Protein AF-A0A9N9JJE7-F1 (afdb_monomer)

Mean predicted aligned error: 5.69 Å

Radius of gyration: 12.42 Å; Cα contacts (8 Å, |Δi|>4): 103; chains: 1; bounding box: 26×23×36 Å

Foldseek 3Di:
DVVVQADPQAGPDPVVVLVVLVVVVVPDLVSLQVNLVCLCVVGRVRHHDNPSSLVSLLVSVVVVNVSSVVVCVVVVHDSPD

InterPro domains:
  IPR011990 Tetratricopeptide-like helic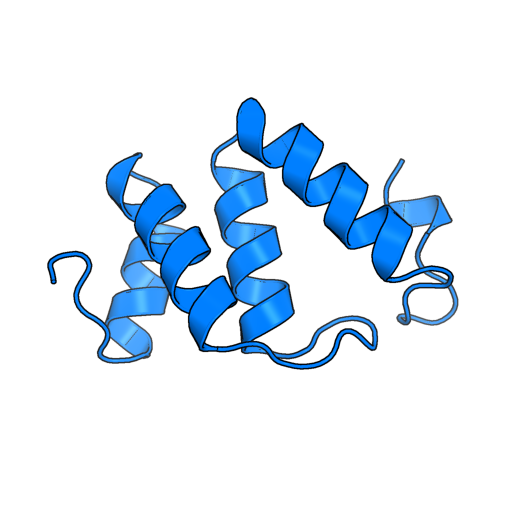al domain superfamily [G3DSA:1.25.40.10] (2-78)

Organism: NCBI:txid60492

Sequence (81 aa):
LCESLIENGALKNTDDYLHYLTLAANHNFDAFYALGETLWYGKYGINKDKKKAQRYLRLAAMEKCPNAFDLLNKLGITIYE

Secondary structure (DSSP, 8-state):
--GGGEETTEES-HHHHHHHHHHHHTT-HHHHHHHHHHHHHTGGGPPP-HHHHHHHHHHHHHTT-HHHHHHHHHTT--S--

Solvent-accessible surface area (backbone atoms only — not comparable to full-atom values): 4353 Å² total; per-residue (Å²): 123,70,70,86,40,50,54,96,75,28,41,77,47,56,66,61,51,55,51,52,34,52,60,45,30,79,79,32,54,68,33,21,28,54,48,11,50,33,22,53,72,28,48,44,81,36,73,64,36,59,71,61,11,50,54,28,21,34,56,11,28,74,72,67,34,61,70,25,41,53,49,31,54,76,68,74,46,72,80,69,133

Structure (mmCIF, N/CA/C/O backbone):
data_AF-A0A9N9JJE7-F1
#
_entry.id   AF-A0A9N9JJE7-F1
#
loop_
_atom_site.group_PDB
_atom_site.id
_atom_site.type_symbol
_atom_site.label_atom_id
_atom_site.label_alt_id
_atom_site.label_comp_id
_atom_site.label_asym_id
_atom_site.label_entity_id
_atom_site.label_seq_id
_atom_site.pdbx_PDB_ins_code
_atom_site.Cartn_x
_atom_site.Cartn_y
_atom_site.Cartn_z
_atom_site.occupancy
_atom_site.B_iso_or_equiv
_atom_site.auth_seq_id
_atom_site.auth_comp_id
_atom_site.auth_asym_id
_atom_site.auth_atom_id
_atom_site.pdbx_PDB_model_num
ATOM 1 N N . LEU A 1 1 ? 4.016 8.468 -16.592 1.00 48.88 1 LEU A N 1
ATOM 2 C CA . LEU A 1 1 ? 5.303 8.426 -15.854 1.00 48.88 1 LEU A CA 1
ATOM 3 C C . LEU A 1 1 ? 5.582 7.069 -15.200 1.00 48.88 1 LEU A C 1
ATOM 5 O O . LEU A 1 1 ? 6.722 6.645 -15.254 1.00 48.88 1 LEU A O 1
ATOM 9 N N . CYS A 1 2 ? 4.601 6.360 -14.623 1.00 52.56 2 CYS A N 1
ATOM 10 C CA . CYS A 1 2 ? 4.874 5.039 -14.026 1.00 52.56 2 CYS A CA 1
ATOM 11 C C . CYS A 1 2 ? 5.056 3.903 -15.051 1.00 52.56 2 CYS A C 1
ATOM 13 O O . CYS A 1 2 ? 5.803 2.971 -14.786 1.00 52.56 2 CYS A O 1
ATOM 15 N N . GLU A 1 3 ? 4.430 3.983 -16.229 1.00 53.25 3 GLU A N 1
ATOM 16 C CA . GLU A 1 3 ? 4.522 2.923 -17.251 1.00 53.25 3 GLU A CA 1
ATOM 17 C C . GLU A 1 3 ? 5.941 2.738 -17.810 1.00 53.25 3 GLU A C 1
ATOM 19 O O . GLU A 1 3 ? 6.324 1.621 -18.129 1.00 53.25 3 GLU A O 1
ATOM 24 N N . SER A 1 4 ? 6.765 3.792 -17.845 1.00 63.81 4 SER A N 1
ATOM 25 C CA . SER A 1 4 ? 8.167 3.699 -18.283 1.00 63.81 4 SER A CA 1
ATOM 26 C C . SER A 1 4 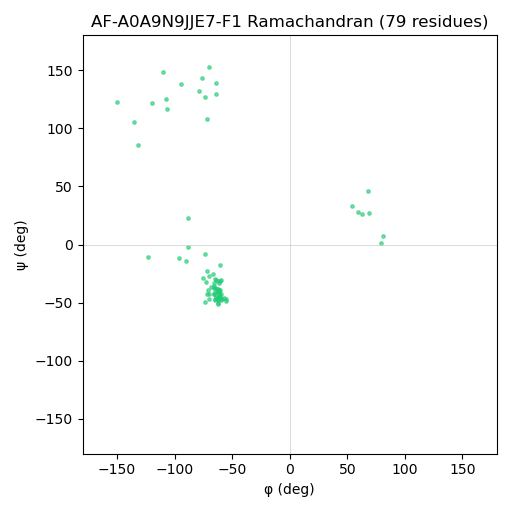? 9.094 3.024 -17.265 1.00 63.81 4 SER A C 1
ATOM 28 O O . SER A 1 4 ? 10.258 2.784 -17.575 1.00 63.81 4 SER A O 1
ATOM 30 N N . LEU A 1 5 ? 8.611 2.749 -16.046 1.00 65.50 5 LEU A N 1
ATOM 31 C CA . LEU A 1 5 ? 9.376 2.078 -14.990 1.00 65.50 5 LEU A CA 1
ATOM 32 C C . LEU A 1 5 ? 9.102 0.569 -14.935 1.00 65.50 5 LEU A C 1
ATOM 34 O O . LEU A 1 5 ? 9.826 -0.140 -14.240 1.00 65.50 5 LEU A O 1
ATOM 38 N N . ILE A 1 6 ? 8.079 0.079 -15.644 1.00 64.44 6 ILE A N 1
ATOM 39 C CA . ILE A 1 6 ? 7.638 -1.319 -15.609 1.00 64.44 6 ILE A CA 1
ATOM 40 C C . ILE A 1 6 ? 8.050 -2.002 -16.916 1.00 64.44 6 ILE A C 1
ATOM 42 O O . ILE A 1 6 ? 7.563 -1.658 -17.988 1.00 64.44 6 ILE A O 1
ATOM 46 N N . GLU A 1 7 ? 8.922 -3.002 -16.824 1.00 67.62 7 GLU A N 1
ATOM 47 C CA . GLU A 1 7 ? 9.371 -3.827 -17.944 1.00 67.62 7 GLU A CA 1
ATOM 48 C C . GLU A 1 7 ? 8.983 -5.286 -17.661 1.00 67.62 7 GLU A C 1
ATOM 50 O O . GLU A 1 7 ? 9.339 -5.848 -16.627 1.00 67.62 7 GLU A O 1
ATOM 55 N N . ASN A 1 8 ? 8.192 -5.901 -18.547 1.00 66.50 8 ASN A N 1
ATOM 56 C CA . ASN A 1 8 ? 7.681 -7.274 -18.379 1.00 66.50 8 ASN A CA 1
ATOM 57 C C . ASN A 1 8 ? 6.937 -7.530 -17.046 1.00 66.50 8 ASN A C 1
ATOM 59 O O . ASN A 1 8 ? 6.992 -8.626 -16.492 1.00 66.50 8 ASN A O 1
ATOM 63 N N . GLY A 1 9 ? 6.241 -6.521 -16.507 1.00 67.94 9 GLY A N 1
ATOM 64 C CA . GLY A 1 9 ? 5.488 -6.633 -15.248 1.00 67.94 9 GLY A CA 1
ATOM 65 C C . GLY A 1 9 ? 6.339 -6.545 -13.973 1.00 67.94 9 GLY A C 1
ATOM 66 O O . GLY A 1 9 ? 5.792 -6.613 -12.871 1.00 67.94 9 GLY A O 1
ATOM 67 N N . ALA A 1 10 ? 7.652 -6.346 -14.106 1.00 68.44 10 ALA A N 1
ATOM 68 C CA . ALA A 1 10 ? 8.566 -6.047 -13.010 1.00 68.44 10 ALA A CA 1
ATOM 69 C C . ALA A 1 10 ? 9.057 -4.598 -13.111 1.00 68.44 10 ALA A C 1
ATOM 71 O O . ALA A 1 10 ? 9.172 -4.042 -14.203 1.00 68.44 10 ALA A O 1
ATOM 72 N N . LEU A 1 11 ? 9.339 -3.962 -11.975 1.00 77.62 11 LEU A N 1
ATOM 73 C CA . LEU A 1 11 ? 9.947 -2.637 -11.991 1.00 77.62 1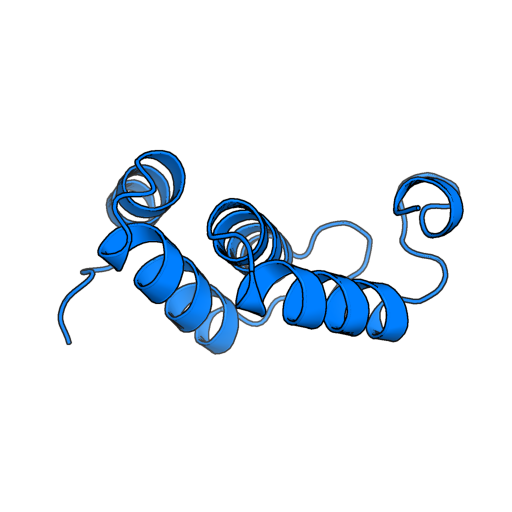1 LEU A CA 1
ATOM 74 C C . LEU A 1 11 ? 11.415 -2.749 -12.380 1.00 77.62 11 LEU A C 1
ATOM 76 O O . LEU A 1 11 ? 12.180 -3.467 -11.742 1.00 77.62 11 LEU A O 1
ATOM 80 N N . LYS A 1 12 ? 11.807 -1.981 -13.395 1.00 77.94 12 LYS A N 1
ATOM 81 C CA . LYS A 1 12 ? 13.201 -1.849 -13.819 1.00 77.94 12 LYS A CA 1
ATOM 82 C C . LYS A 1 12 ? 14.067 -1.237 -12.717 1.00 77.94 12 LYS A C 1
ATOM 84 O O . LYS A 1 12 ? 15.206 -1.651 -12.535 1.00 77.94 12 LYS A O 1
ATOM 89 N N . ASN A 1 13 ? 13.518 -0.265 -11.985 1.00 78.25 13 ASN A N 1
ATOM 90 C CA . ASN A 1 13 ? 14.140 0.300 -10.795 1.00 78.25 13 ASN A CA 1
ATOM 91 C C . ASN A 1 13 ? 13.102 0.450 -9.675 1.00 78.25 13 ASN A C 1
ATOM 93 O O . ASN A 1 13 ? 12.231 1.323 -9.711 1.00 78.25 13 ASN A O 1
ATOM 97 N N . THR A 1 14 ? 13.182 -0.439 -8.688 1.00 76.81 14 THR A N 1
ATOM 98 C CA . THR A 1 14 ? 12.284 -0.456 -7.530 1.00 76.81 14 THR A CA 1
ATOM 99 C C . THR A 1 14 ? 12.458 0.770 -6.640 1.00 76.81 14 THR A C 1
ATOM 101 O O . THR A 1 14 ? 11.475 1.243 -6.070 1.00 76.81 14 THR A O 1
ATOM 104 N N . ASP A 1 15 ? 13.677 1.306 -6.542 1.00 79.56 15 ASP A N 1
ATOM 105 C CA . ASP A 1 15 ? 13.975 2.455 -5.686 1.0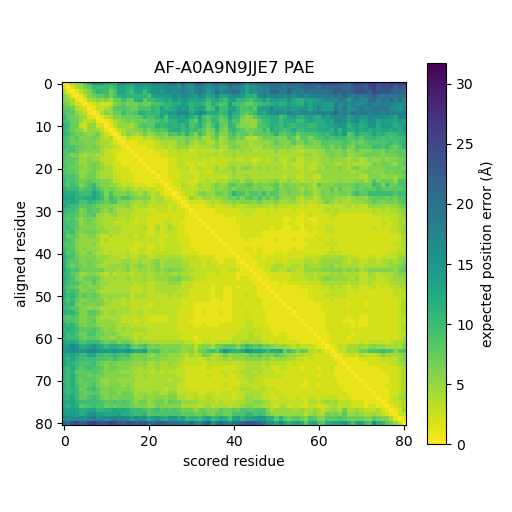0 79.56 15 ASP A CA 1
ATOM 106 C C . ASP A 1 15 ? 13.377 3.736 -6.263 1.00 79.56 15 ASP A C 1
ATOM 108 O O . ASP A 1 15 ? 12.724 4.488 -5.537 1.00 79.56 15 ASP A O 1
ATOM 112 N N . ASP A 1 16 ? 13.488 3.932 -7.580 1.00 79.56 16 ASP A N 1
ATOM 113 C CA . ASP A 1 16 ? 12.859 5.065 -8.264 1.00 79.56 16 ASP A CA 1
ATOM 114 C C . ASP A 1 16 ? 11.338 5.014 -8.104 1.00 79.56 16 ASP A C 1
ATOM 116 O O . ASP A 1 16 ? 10.707 6.019 -7.787 1.00 79.56 16 ASP A O 1
ATOM 120 N N . TYR A 1 17 ? 10.729 3.837 -8.255 1.00 80.50 17 TYR A N 1
ATOM 121 C CA . TYR A 1 17 ? 9.286 3.680 -8.085 1.00 80.50 17 TYR A CA 1
ATOM 122 C C . TYR A 1 17 ? 8.815 4.017 -6.671 1.00 80.50 17 TYR A C 1
ATOM 124 O O . TYR A 1 17 ? 7.846 4.758 -6.510 1.00 80.50 17 TYR A O 1
ATOM 132 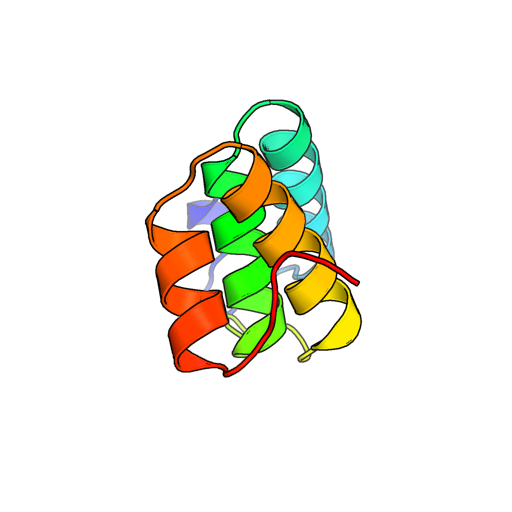N N . LEU A 1 18 ? 9.499 3.507 -5.642 1.00 81.62 18 LEU A N 1
ATOM 133 C CA . LEU A 1 18 ? 9.178 3.828 -4.251 1.00 81.62 18 LEU A CA 1
ATOM 134 C C . LEU A 1 18 ? 9.419 5.312 -3.952 1.00 81.62 18 LEU A C 1
ATOM 136 O O . LEU A 1 18 ? 8.621 5.922 -3.240 1.00 81.62 18 LEU A O 1
ATOM 140 N N . HIS A 1 19 ? 10.469 5.910 -4.518 1.00 83.81 19 HIS A N 1
ATOM 141 C CA . HIS A 1 19 ? 10.754 7.337 -4.400 1.00 83.81 19 HIS A CA 1
ATOM 142 C C . HIS A 1 19 ? 9.639 8.188 -5.024 1.00 83.81 19 HIS A C 1
ATOM 144 O O . HIS A 1 19 ? 9.076 9.049 -4.348 1.00 83.81 19 HIS A O 1
ATOM 150 N N . TYR A 1 20 ? 9.242 7.899 -6.265 1.00 79.50 20 TYR A N 1
ATOM 151 C CA . TYR A 1 20 ? 8.154 8.601 -6.946 1.00 79.50 20 TYR A CA 1
ATOM 152 C C . TYR A 1 20 ? 6.801 8.383 -6.271 1.00 79.50 20 TYR A C 1
ATOM 154 O O . TYR A 1 20 ? 6.046 9.342 -6.122 1.00 79.50 20 TYR A O 1
ATOM 162 N N . LEU A 1 21 ? 6.495 7.164 -5.815 1.00 80.00 21 LEU A N 1
ATOM 163 C CA . LEU A 1 21 ? 5.288 6.909 -5.030 1.00 80.00 21 LEU A CA 1
ATOM 164 C C . LEU A 1 21 ? 5.290 7.685 -3.716 1.00 80.00 21 LEU A C 1
ATOM 166 O O . LEU A 1 21 ? 4.252 8.207 -3.333 1.00 80.00 21 LEU A O 1
ATOM 170 N N . THR A 1 22 ? 6.433 7.792 -3.039 1.00 82.19 22 THR A N 1
ATOM 171 C CA . THR A 1 22 ? 6.554 8.573 -1.799 1.00 82.19 22 THR A CA 1
ATOM 172 C C . THR A 1 22 ? 6.356 10.065 -2.067 1.00 82.19 22 THR A C 1
ATOM 174 O O . THR A 1 22 ? 5.636 10.733 -1.328 1.00 82.19 22 THR A O 1
ATOM 177 N N . LEU A 1 23 ? 6.939 10.591 -3.149 1.00 84.81 23 LEU A N 1
ATOM 178 C CA . LEU A 1 23 ? 6.710 11.969 -3.585 1.00 84.81 23 LEU A CA 1
ATOM 179 C C . LEU A 1 23 ? 5.235 12.219 -3.921 1.00 84.81 23 LEU A C 1
ATOM 181 O O . LEU A 1 23 ? 4.672 13.221 -3.494 1.00 84.81 23 LEU A O 1
ATOM 185 N N . ALA A 1 24 ? 4.596 11.298 -4.644 1.00 80.81 24 ALA A N 1
ATOM 186 C CA . ALA A 1 24 ? 3.178 11.386 -4.973 1.00 80.81 24 ALA A CA 1
ATOM 187 C C . ALA A 1 24 ? 2.294 11.282 -3.723 1.00 80.81 24 ALA A C 1
ATOM 189 O O . ALA A 1 24 ? 1.307 12.004 -3.610 1.00 80.81 24 ALA A O 1
ATOM 190 N N . ALA A 1 25 ? 2.672 10.435 -2.763 1.00 78.75 25 ALA A N 1
ATOM 191 C CA . ALA A 1 25 ? 1.961 10.252 -1.506 1.00 78.75 25 ALA A CA 1
ATOM 192 C C . ALA A 1 25 ? 1.907 11.536 -0.670 1.00 78.75 25 ALA A C 1
ATOM 194 O O . ALA A 1 25 ? 0.881 11.811 -0.057 1.00 78.75 25 ALA A O 1
ATOM 195 N N . ASN A 1 26 ? 2.934 12.389 -0.735 1.00 74.50 26 ASN A N 1
ATOM 196 C CA . ASN A 1 26 ? 2.903 13.704 -0.083 1.00 74.50 26 ASN A CA 1
ATOM 197 C C . ASN A 1 26 ? 1.776 14.624 -0.594 1.00 74.50 26 ASN A C 1
ATOM 199 O O . ASN A 1 26 ? 1.444 15.598 0.078 1.00 74.50 26 ASN A O 1
ATOM 203 N N . HIS A 1 27 ? 1.191 14.334 -1.760 1.00 77.25 27 HIS A N 1
ATOM 204 C CA . HIS A 1 27 ? 0.139 15.144 -2.380 1.00 77.25 27 HIS A CA 1
ATOM 205 C C . HIS A 1 27 ? -1.156 14.368 -2.675 1.00 77.25 27 HIS A C 1
ATOM 207 O O . HIS A 1 27 ? -2.154 14.988 -3.037 1.00 77.25 27 HIS A O 1
ATOM 213 N N . ASN A 1 28 ? -1.159 13.034 -2.555 1.00 80.81 28 ASN A N 1
ATOM 214 C CA . ASN A 1 28 ? -2.304 12.191 -2.892 1.00 80.81 28 ASN A CA 1
ATOM 215 C C . ASN A 1 28 ? -2.363 10.912 -2.034 1.00 80.81 28 ASN A C 1
ATOM 217 O O . ASN A 1 28 ? -1.467 10.068 -2.073 1.00 80.81 28 ASN A O 1
ATOM 221 N N . PHE A 1 29 ? -3.473 10.718 -1.323 1.00 80.25 29 PHE A N 1
ATOM 222 C CA . PHE A 1 29 ? -3.708 9.555 -0.464 1.00 80.25 29 PHE A CA 1
ATOM 223 C C . PHE A 1 29 ? -3.832 8.229 -1.222 1.00 80.25 29 PHE A C 1
ATOM 225 O O . PHE A 1 29 ? -3.467 7.181 -0.685 1.00 80.25 29 PHE A O 1
ATOM 232 N N . ASP A 1 30 ? -4.239 8.259 -2.491 1.00 83.12 30 ASP A N 1
ATOM 233 C CA . ASP A 1 30 ? -4.258 7.065 -3.341 1.00 83.12 30 ASP A CA 1
ATOM 234 C C . ASP A 1 30 ? -2.844 6.513 -3.562 1.00 83.12 30 ASP A C 1
ATOM 236 O O . ASP A 1 30 ? -2.648 5.299 -3.659 1.00 83.12 30 ASP A O 1
ATOM 240 N N . ALA A 1 31 ? -1.826 7.382 -3.565 1.00 86.19 31 ALA A N 1
ATOM 241 C CA . ALA A 1 31 ? -0.436 6.951 -3.645 1.00 86.19 31 ALA A CA 1
ATOM 242 C C . ALA A 1 31 ? 0.050 6.318 -2.329 1.00 86.19 31 ALA A C 1
ATOM 244 O O . ALA A 1 31 ? 0.813 5.353 -2.382 1.00 86.19 31 ALA A O 1
ATOM 245 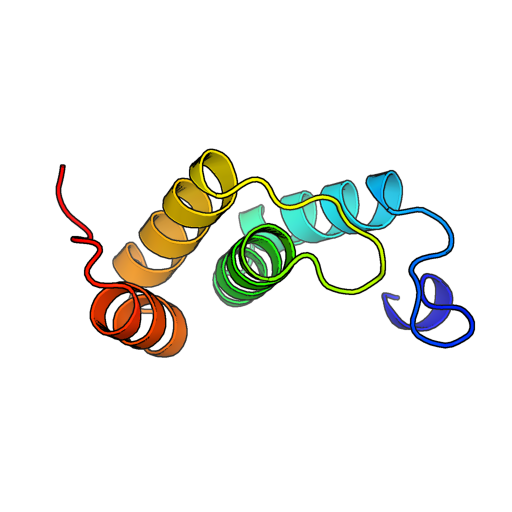N N . PHE A 1 32 ? -0.440 6.760 -1.160 1.00 88.94 32 PHE A N 1
ATOM 246 C CA . PHE A 1 32 ? -0.199 6.049 0.105 1.00 88.94 32 PHE A CA 1
ATOM 247 C C . PHE A 1 32 ? -0.809 4.644 0.090 1.00 88.94 32 PHE A C 1
ATOM 249 O O . PHE A 1 32 ? -0.158 3.693 0.530 1.00 88.94 32 PHE A O 1
ATOM 256 N N . TYR A 1 33 ? -2.020 4.493 -0.456 1.00 91.94 33 TYR A N 1
ATOM 257 C CA . TYR A 1 33 ? -2.639 3.181 -0.632 1.00 91.94 33 TYR A CA 1
ATOM 258 C C . TYR A 1 33 ? -1.820 2.294 -1.577 1.00 91.94 33 TYR A C 1
ATOM 260 O O . TYR A 1 33 ? -1.456 1.183 -1.197 1.00 91.94 33 TYR A O 1
ATOM 268 N N . ALA A 1 34 ? -1.463 2.789 -2.766 1.00 89.69 34 ALA A N 1
ATOM 269 C CA . ALA A 1 34 ? -0.690 2.031 -3.751 1.00 89.69 34 ALA A CA 1
ATOM 270 C C . ALA A 1 34 ? 0.695 1.618 -3.221 1.00 89.69 34 ALA A C 1
ATOM 272 O O . ALA A 1 34 ? 1.142 0.490 -3.447 1.00 89.69 34 ALA A O 1
ATOM 273 N N . LEU A 1 35 ? 1.360 2.501 -2.468 1.00 89.50 35 LEU A N 1
ATOM 274 C CA . LEU A 1 35 ? 2.631 2.218 -1.803 1.00 89.50 35 LEU A CA 1
ATOM 275 C C . LEU A 1 35 ? 2.471 1.145 -0.722 1.00 89.50 35 LEU A C 1
ATOM 277 O O . LEU A 1 35 ? 3.231 0.175 -0.687 1.00 89.50 35 LEU A O 1
ATOM 281 N N . GLY A 1 36 ? 1.456 1.293 0.131 1.00 92.25 36 GLY A N 1
ATOM 282 C CA . GLY A 1 36 ? 1.136 0.326 1.173 1.00 92.25 36 GLY A CA 1
ATOM 283 C C . GLY A 1 36 ? 0.803 -1.053 0.604 1.00 92.25 36 GLY A C 1
ATOM 284 O O . GLY A 1 36 ? 1.346 -2.059 1.052 1.00 92.25 36 GLY A O 1
ATOM 285 N N . GLU A 1 37 ? -0.025 -1.103 -0.436 1.00 92.69 37 GLU A N 1
ATOM 286 C CA . GLU A 1 37 ? -0.415 -2.328 -1.127 1.00 92.69 37 GLU A CA 1
ATOM 287 C C . GLU A 1 37 ? 0.788 -3.008 -1.804 1.00 92.69 37 GLU A C 1
ATOM 289 O O . GLU A 1 37 ? 0.990 -4.218 -1.663 1.00 92.69 37 GLU A O 1
ATOM 294 N N . THR A 1 38 ? 1.625 -2.231 -2.495 1.00 91.44 38 THR A N 1
ATOM 295 C CA . THR A 1 38 ? 2.832 -2.737 -3.160 1.00 91.44 38 THR A CA 1
ATOM 296 C C . THR A 1 38 ? 3.785 -3.382 -2.160 1.00 91.44 38 THR A C 1
ATOM 298 O O . THR A 1 38 ? 4.229 -4.508 -2.383 1.00 91.44 38 THR A O 1
ATOM 301 N N . LEU A 1 39 ? 4.052 -2.713 -1.034 1.00 92.75 39 LEU A N 1
ATOM 302 C CA . LEU A 1 39 ? 4.919 -3.224 0.030 1.00 92.75 39 LEU A CA 1
ATOM 303 C C . LEU A 1 39 ? 4.291 -4.401 0.789 1.00 92.75 39 LEU A C 1
ATOM 305 O O . LEU A 1 39 ? 5.013 -5.243 1.321 1.00 92.75 39 LEU A O 1
ATOM 309 N N . TRP A 1 40 ? 2.959 -4.491 0.848 1.00 94.62 40 TRP A N 1
ATOM 310 C CA . TRP A 1 40 ? 2.264 -5.597 1.508 1.00 94.62 40 TRP A CA 1
ATOM 311 C C . TRP A 1 40 ? 2.338 -6.891 0.693 1.00 94.62 40 TRP A C 1
ATOM 313 O O . TRP A 1 40 ? 2.697 -7.955 1.210 1.00 94.62 40 TRP A O 1
ATOM 323 N N . TYR A 1 41 ? 2.008 -6.802 -0.597 1.00 92.69 41 TYR A N 1
ATOM 324 C CA . TYR A 1 41 ? 1.951 -7.958 -1.491 1.00 92.69 41 TYR A CA 1
ATOM 325 C C . TYR A 1 41 ? 3.278 -8.253 -2.192 1.00 92.69 41 TYR A C 1
ATOM 327 O O . TYR A 1 41 ? 3.448 -9.362 -2.697 1.00 92.69 41 TYR A O 1
ATOM 335 N N . GLY A 1 42 ? 4.233 -7.323 -2.162 1.00 90.00 42 GLY A N 1
ATOM 336 C CA . GLY A 1 42 ? 5.506 -7.439 -2.868 1.00 90.00 42 GLY A CA 1
ATOM 337 C C . GLY A 1 42 ? 5.319 -7.372 -4.381 1.00 90.00 42 GLY A C 1
ATOM 338 O O . GLY A 1 42 ? 5.810 -8.231 -5.113 1.00 90.00 42 GLY A O 1
ATOM 339 N N . LYS A 1 43 ? 4.514 -6.408 -4.850 1.00 86.56 43 LYS A N 1
ATOM 340 C CA . LYS A 1 43 ? 4.209 -6.259 -6.280 1.00 86.56 43 LYS A CA 1
ATOM 341 C C . LYS A 1 43 ? 5.444 -5.766 -7.040 1.00 86.56 43 LYS A C 1
ATOM 343 O O . LYS A 1 43 ? 6.296 -5.075 -6.489 1.00 86.56 43 LYS A O 1
ATOM 348 N N . TYR A 1 44 ? 5.515 -6.112 -8.323 1.00 84.12 44 TYR A N 1
ATOM 349 C CA . TYR A 1 44 ? 6.518 -5.603 -9.263 1.00 84.12 44 TYR A CA 1
ATOM 350 C C . TYR A 1 44 ? 7.988 -5.874 -8.890 1.00 84.12 44 TYR A C 1
ATOM 352 O O . TYR A 1 44 ? 8.872 -5.106 -9.261 1.00 84.12 44 TYR A O 1
ATOM 360 N N . GLY A 1 45 ? 8.261 -6.956 -8.154 1.00 84.06 45 GLY A N 1
ATOM 361 C CA . GLY A 1 45 ? 9.617 -7.298 -7.709 1.00 84.06 45 GLY A CA 1
ATOM 362 C C . GLY A 1 45 ? 10.086 -6.531 -6.468 1.00 84.06 45 GLY A C 1
ATOM 363 O O . GLY A 1 45 ? 11.243 -6.655 -6.079 1.00 84.06 45 GLY A O 1
ATOM 364 N N . ILE A 1 46 ? 9.204 -5.763 -5.819 1.00 85.69 46 ILE A N 1
ATOM 365 C CA . ILE A 1 46 ? 9.508 -5.082 -4.558 1.00 85.69 46 ILE A CA 1
ATOM 366 C C . ILE A 1 46 ? 9.421 -6.075 -3.400 1.00 85.69 46 ILE A C 1
ATOM 368 O O . ILE A 1 46 ? 8.439 -6.804 -3.250 1.00 85.69 46 ILE A O 1
ATOM 372 N N . ASN A 1 47 ? 10.441 -6.077 -2.542 1.00 88.19 47 ASN A N 1
ATOM 373 C CA . ASN A 1 47 ? 10.433 -6.894 -1.336 1.00 88.19 47 ASN A CA 1
ATOM 374 C C . ASN A 1 47 ? 9.325 -6.453 -0.378 1.00 88.19 47 ASN A C 1
ATOM 376 O O . ASN A 1 47 ? 9.101 -5.264 -0.147 1.00 88.19 47 ASN A O 1
ATOM 380 N N . LYS A 1 48 ? 8.653 -7.439 0.220 1.00 92.19 48 LYS A N 1
ATOM 381 C CA . LYS A 1 48 ? 7.601 -7.178 1.200 1.00 92.19 48 LYS A CA 1
ATOM 382 C C . LYS A 1 48 ? 8.182 -6.494 2.432 1.00 92.19 48 LYS A C 1
ATOM 384 O O . LYS A 1 48 ? 9.098 -7.018 3.058 1.00 92.19 48 LYS A O 1
ATOM 389 N N . ASP A 1 49 ? 7.563 -5.396 2.841 1.00 93.81 49 ASP A N 1
ATOM 390 C CA . ASP A 1 49 ? 7.830 -4.733 4.116 1.00 93.81 49 ASP A CA 1
ATOM 391 C C . ASP A 1 49 ? 6.491 -4.452 4.791 1.00 93.81 49 ASP A C 1
ATOM 393 O O . ASP A 1 49 ? 5.890 -3.389 4.640 1.00 93.81 49 ASP A O 1
ATOM 397 N N . LYS A 1 50 ? 5.990 -5.452 5.525 1.00 92.44 50 LYS A N 1
ATOM 398 C CA . LYS A 1 50 ? 4.669 -5.386 6.165 1.00 92.44 50 LYS A CA 1
ATOM 399 C C . LYS A 1 50 ? 4.562 -4.247 7.177 1.00 92.44 50 LYS A C 1
ATOM 401 O O . LYS A 1 50 ? 3.483 -3.682 7.325 1.00 92.44 50 LYS A O 1
ATOM 406 N N . LYS A 1 51 ? 5.666 -3.896 7.846 1.00 92.25 51 LYS A N 1
ATOM 407 C CA . LYS A 1 51 ? 5.697 -2.822 8.845 1.00 92.25 51 LYS A CA 1
ATOM 408 C C . LYS A 1 51 ? 5.544 -1.459 8.172 1.00 92.25 51 LYS A C 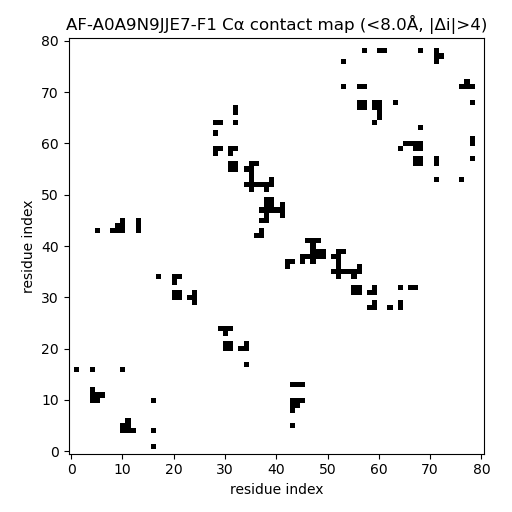1
ATOM 410 O O . LYS A 1 51 ? 4.718 -0.655 8.601 1.00 92.25 51 LYS A O 1
ATOM 415 N N . LYS A 1 52 ? 6.287 -1.201 7.088 1.00 90.62 52 LYS A N 1
ATOM 416 C CA . LYS A 1 52 ? 6.094 0.021 6.287 1.00 90.62 52 LYS A CA 1
ATOM 417 C C . LYS A 1 52 ? 4.735 0.038 5.598 1.00 90.62 52 LYS A C 1
ATOM 419 O O . LYS A 1 52 ? 4.062 1.062 5.634 1.00 90.62 52 LYS A O 1
ATOM 424 N N . ALA A 1 53 ? 4.309 -1.089 5.032 1.00 93.50 53 ALA A N 1
ATOM 425 C CA . ALA A 1 53 ? 3.009 -1.221 4.389 1.00 93.50 53 ALA A CA 1
ATOM 426 C C . ALA A 1 53 ? 1.864 -0.842 5.336 1.00 93.50 53 ALA A C 1
ATOM 428 O O . ALA A 1 53 ? 1.042 -0.004 4.989 1.00 93.50 53 ALA A O 1
ATOM 429 N N . GLN A 1 54 ? 1.859 -1.381 6.559 1.00 93.75 54 GLN A N 1
ATOM 430 C CA . GLN A 1 54 ? 0.894 -1.023 7.602 1.00 93.75 54 GLN A CA 1
ATOM 431 C C . GLN A 1 54 ? 0.867 0.473 7.887 1.00 93.75 54 GLN A C 1
ATOM 433 O O . GLN A 1 54 ? -0.206 1.067 7.928 1.00 93.75 54 GLN A O 1
ATOM 438 N N . ARG A 1 55 ? 2.040 1.092 8.049 1.00 91.38 55 ARG A N 1
ATOM 439 C CA . 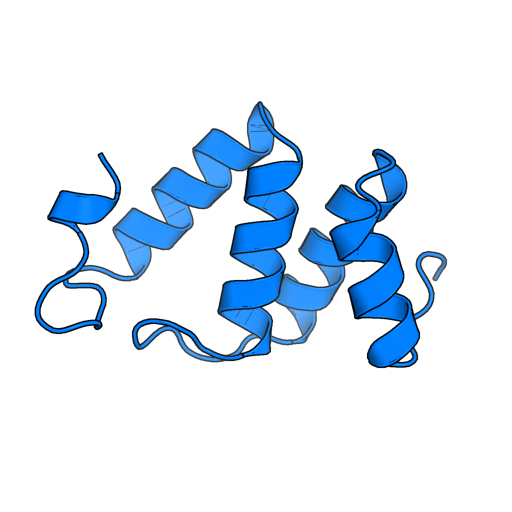ARG A 1 55 ? 2.141 2.531 8.301 1.00 91.38 55 ARG A CA 1
ATOM 440 C C . ARG A 1 55 ? 1.512 3.348 7.170 1.00 91.38 55 ARG A C 1
ATOM 442 O O . ARG A 1 55 ? 0.724 4.244 7.449 1.00 91.38 55 ARG A O 1
ATOM 449 N N . TYR A 1 56 ? 1.812 3.027 5.913 1.00 91.62 56 TYR A N 1
ATOM 450 C CA . TYR A 1 56 ? 1.255 3.750 4.764 1.00 91.62 56 TYR A CA 1
ATOM 451 C C . TYR A 1 56 ? -0.238 3.482 4.549 1.00 91.62 56 TYR A C 1
ATOM 453 O O . TYR A 1 56 ? -0.986 4.418 4.281 1.00 91.62 56 TYR A O 1
ATOM 461 N N . LEU A 1 57 ? -0.697 2.243 4.742 1.00 92.69 57 LEU A N 1
ATOM 462 C CA . LEU A 1 57 ? -2.121 1.911 4.686 1.00 92.69 57 LEU A CA 1
ATOM 463 C C . LEU A 1 57 ? -2.913 2.629 5.787 1.00 92.69 57 LEU A C 1
ATOM 465 O O . LEU A 1 57 ? -4.010 3.110 5.523 1.00 92.69 57 LEU A O 1
ATOM 469 N N . ARG A 1 58 ? -2.359 2.758 7.001 1.00 92.31 58 ARG A N 1
ATOM 470 C CA . ARG A 1 58 ? -2.982 3.532 8.087 1.00 92.31 58 ARG A CA 1
ATOM 471 C C . ARG A 1 58 ? -3.093 5.010 7.736 1.00 92.31 58 ARG A C 1
ATOM 473 O O . ARG A 1 58 ? -4.171 5.569 7.890 1.00 92.31 58 ARG A O 1
ATOM 480 N N . LEU A 1 59 ? -2.024 5.613 7.210 1.00 89.81 59 LEU A N 1
ATOM 481 C CA . LEU A 1 59 ? -2.047 7.006 6.746 1.00 89.81 59 LEU A CA 1
ATOM 482 C C . LEU A 1 59 ? -3.126 7.226 5.675 1.00 89.81 59 LEU A C 1
ATOM 484 O O . LEU A 1 59 ? -3.920 8.153 5.795 1.00 89.81 59 LEU A O 1
ATOM 488 N N . ALA A 1 60 ? -3.223 6.332 4.684 1.00 90.12 60 ALA A N 1
ATOM 489 C CA . ALA A 1 60 ? -4.277 6.400 3.672 1.00 90.12 60 ALA A CA 1
ATOM 490 C C . ALA A 1 60 ? -5.687 6.261 4.280 1.00 90.12 60 ALA A C 1
ATOM 492 O O . ALA A 1 60 ? -6.596 7.006 3.918 1.00 90.12 60 ALA A O 1
ATOM 493 N N . ALA A 1 61 ? -5.883 5.334 5.221 1.00 90.12 61 ALA A N 1
ATOM 494 C CA . ALA A 1 61 ? -7.181 5.109 5.858 1.00 90.12 61 ALA A CA 1
ATOM 495 C C . ALA A 1 61 ? -7.623 6.283 6.753 1.00 90.12 61 ALA A C 1
ATOM 497 O O . ALA A 1 61 ? -8.808 6.615 6.778 1.00 90.12 61 ALA A O 1
ATOM 498 N N . MET A 1 62 ? -6.689 6.934 7.459 1.00 86.88 62 MET A N 1
ATOM 499 C CA . MET A 1 62 ? -6.965 8.123 8.281 1.00 86.88 62 MET A CA 1
ATOM 500 C C . MET A 1 62 ? -7.476 9.300 7.444 1.00 86.88 62 MET A C 1
ATOM 502 O O . MET A 1 62 ? -8.334 10.056 7.892 1.00 86.88 62 MET A O 1
ATOM 506 N N . GLU A 1 63 ? -7.024 9.393 6.198 1.00 82.56 63 GLU A N 1
ATOM 507 C CA . GLU A 1 63 ? -7.410 10.426 5.230 1.00 82.56 63 GLU A CA 1
ATOM 508 C C . GLU A 1 63 ? -8.652 10.023 4.419 1.00 82.56 63 GLU A C 1
ATOM 510 O O . GLU A 1 63 ? -8.916 10.520 3.326 1.00 82.56 63 GLU A O 1
ATOM 515 N N . LYS A 1 64 ? -9.453 9.111 4.988 1.00 80.50 64 LYS A N 1
ATOM 516 C CA . LYS A 1 64 ? -10.725 8.616 4.452 1.00 80.50 64 LYS A CA 1
ATOM 517 C C . LYS A 1 64 ? -10.604 7.885 3.113 1.00 80.50 64 LYS A C 1
ATOM 519 O O . LYS A 1 64 ? -11.595 7.820 2.391 1.00 80.50 64 LYS A O 1
ATOM 524 N N . CYS A 1 65 ? -9.453 7.286 2.790 1.00 84.31 65 CYS A N 1
ATOM 525 C CA . CYS A 1 65 ? -9.352 6.361 1.659 1.00 84.31 65 CYS A CA 1
ATOM 526 C C . CYS A 1 65 ? -10.074 5.039 2.007 1.00 84.31 65 CYS A C 1
ATOM 528 O O . CYS A 1 65 ? -9.548 4.255 2.810 1.00 84.31 65 CYS A O 1
ATOM 530 N N . PRO A 1 66 ? -11.253 4.737 1.418 1.00 86.25 66 PRO A N 1
ATOM 531 C CA . PRO A 1 66 ? -12.045 3.566 1.806 1.00 86.25 66 PRO A CA 1
ATOM 532 C C . PRO A 1 66 ? -11.320 2.258 1.476 1.00 86.25 66 PRO A C 1
ATOM 534 O O . PRO A 1 66 ? -11.337 1.320 2.265 1.00 86.25 66 PRO A O 1
ATOM 537 N N . ASN A 1 67 ? -10.582 2.234 0.362 1.00 89.31 67 ASN A N 1
ATOM 538 C CA . ASN A 1 67 ? -9.812 1.069 -0.077 1.00 89.31 67 ASN A CA 1
ATOM 539 C C . ASN A 1 67 ? -8.731 0.669 0.936 1.00 89.31 67 ASN A C 1
ATOM 541 O O . ASN A 1 67 ? -8.499 -0.519 1.167 1.00 89.31 67 ASN A O 1
ATOM 545 N N . ALA A 1 68 ? -8.071 1.654 1.550 1.00 90.50 68 ALA A N 1
ATOM 546 C CA . ALA A 1 68 ? -7.064 1.403 2.572 1.00 90.50 68 ALA A CA 1
ATOM 547 C C . ALA A 1 68 ? -7.698 0.869 3.861 1.00 90.50 68 ALA A C 1
ATOM 549 O O . ALA A 1 68 ? -7.190 -0.091 4.439 1.00 90.50 68 ALA A O 1
ATOM 550 N N . 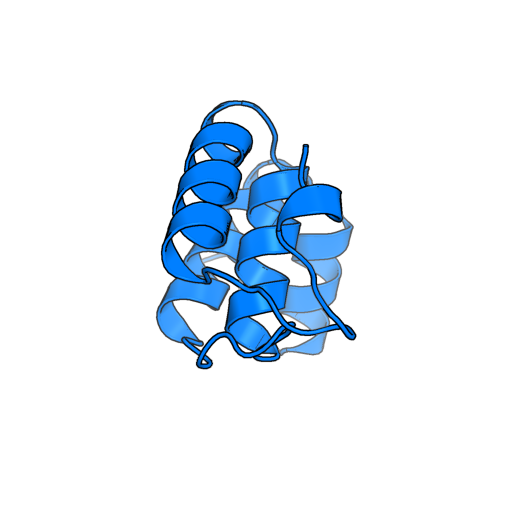PHE A 1 69 ? -8.829 1.446 4.274 1.00 90.44 69 PHE A N 1
ATOM 551 C CA . PHE A 1 69 ? -9.586 0.986 5.437 1.00 90.44 69 PHE A CA 1
ATOM 552 C C . PHE A 1 69 ? -10.098 -0.451 5.254 1.00 90.44 69 PHE A C 1
ATOM 554 O O . PHE A 1 69 ? -9.864 -1.308 6.106 1.00 90.44 69 PHE A O 1
ATOM 561 N N . ASP A 1 70 ? -10.710 -0.749 4.108 1.00 92.50 70 ASP A N 1
ATOM 562 C CA . ASP A 1 70 ? -11.200 -2.086 3.768 1.00 92.50 70 ASP A CA 1
ATOM 563 C C . ASP A 1 70 ? -10.072 -3.112 3.712 1.00 92.50 70 ASP A C 1
ATOM 565 O O . ASP A 1 70 ? -10.230 -4.242 4.182 1.00 92.50 70 ASP A O 1
ATOM 569 N N . LEU A 1 71 ? -8.918 -2.737 3.150 1.00 92.50 71 LEU A N 1
ATOM 570 C CA . LEU A 1 71 ? -7.753 -3.610 3.126 1.00 92.50 71 LEU A CA 1
ATOM 571 C C . LEU A 1 71 ? -7.240 -3.875 4.546 1.00 92.50 71 LEU A C 1
ATOM 573 O O . LEU A 1 71 ? -7.023 -5.030 4.891 1.00 92.50 71 LEU A O 1
ATOM 577 N N . LEU A 1 72 ? -7.099 -2.855 5.394 1.00 91.75 72 LEU A N 1
ATOM 578 C CA . LEU A 1 72 ? -6.677 -3.041 6.787 1.00 91.75 72 LEU A CA 1
ATOM 579 C C . LEU A 1 72 ? -7.636 -3.948 7.569 1.00 91.75 72 LEU A C 1
ATOM 581 O O . LEU A 1 72 ? -7.173 -4.866 8.246 1.00 91.75 72 LEU A O 1
ATOM 585 N N . ASN A 1 73 ? -8.949 -3.777 7.398 1.00 92.44 73 ASN A N 1
ATOM 586 C CA . ASN A 1 73 ? -9.957 -4.645 8.011 1.00 92.44 73 ASN A CA 1
ATOM 587 C C . ASN A 1 73 ? -9.836 -6.097 7.536 1.00 92.44 73 ASN A C 1
ATOM 589 O O . ASN A 1 73 ? -9.828 -7.013 8.357 1.00 92.44 73 ASN A O 1
ATOM 593 N N . LYS A 1 74 ? -9.674 -6.321 6.224 1.00 93.25 74 LYS A N 1
ATOM 594 C CA . LYS A 1 74 ? -9.440 -7.663 5.656 1.00 93.25 74 LYS A CA 1
ATOM 595 C C . LYS A 1 74 ? -8.171 -8.314 6.203 1.00 93.25 74 LYS A C 1
ATOM 597 O O . LYS A 1 74 ? -8.097 -9.536 6.291 1.00 93.25 74 LYS A O 1
ATOM 602 N N . LEU A 1 75 ? -7.175 -7.506 6.551 1.00 91.38 75 LEU A N 1
ATOM 603 C CA . LEU A 1 75 ? -5.909 -7.955 7.121 1.00 91.38 75 LEU A CA 1
ATOM 604 C C . LEU A 1 75 ? -5.939 -8.067 8.657 1.00 91.38 75 LEU A C 1
ATOM 606 O O . LEU A 1 75 ? -4.938 -8.486 9.237 1.00 91.38 75 LEU A O 1
ATOM 610 N N . GLY A 1 76 ? -7.051 -7.713 9.314 1.00 91.94 76 GLY A N 1
ATOM 611 C CA . GLY A 1 76 ? -7.190 -7.739 10.774 1.00 91.94 76 GLY A CA 1
ATOM 612 C C . GLY A 1 76 ? -6.346 -6.684 11.498 1.00 91.94 76 GLY A C 1
ATOM 613 O O . GLY A 1 76 ? -5.935 -6.904 12.634 1.00 91.94 76 GLY A O 1
ATOM 614 N N . ILE A 1 77 ? -6.037 -5.565 10.839 1.00 89.94 77 ILE A N 1
ATOM 615 C CA . ILE A 1 77 ? -5.170 -4.507 11.366 1.00 89.94 77 ILE A CA 1
ATOM 616 C C . ILE A 1 77 ? -6.026 -3.300 11.731 1.00 89.94 77 ILE A C 1
ATOM 618 O O . ILE A 1 77 ? -6.742 -2.755 10.895 1.00 89.94 77 ILE A O 1
ATOM 622 N N . THR A 1 78 ? -5.912 -2.838 12.972 1.00 87.12 78 THR A N 1
ATOM 623 C CA . THR A 1 78 ? -6.582 -1.620 13.430 1.00 87.12 78 THR A CA 1
ATOM 624 C C . THR A 1 78 ? -5.867 -0.374 12.910 1.00 87.12 78 THR A C 1
ATOM 626 O O . THR A 1 78 ? -4.633 -0.323 12.826 1.00 87.12 78 THR A O 1
ATOM 629 N N . ILE A 1 79 ? -6.646 0.659 12.577 1.00 82.38 79 ILE A N 1
ATOM 630 C CA . ILE A 1 79 ? -6.108 1.984 12.225 1.00 82.38 79 ILE A CA 1
ATOM 631 C C . ILE A 1 79 ? -5.550 2.735 13.441 1.00 82.38 79 ILE A C 1
ATOM 633 O O . ILE A 1 79 ? -4.686 3.589 13.279 1.00 82.38 79 ILE A O 1
ATOM 637 N N . TYR A 1 80 ? -6.006 2.373 14.639 1.00 74.00 80 TYR A N 1
ATOM 638 C CA . TYR A 1 80 ? -5.524 2.883 15.920 1.00 74.00 80 TYR A CA 1
ATOM 639 C C . TYR A 1 80 ? -4.451 1.935 16.481 1.00 74.00 80 TYR A C 1
ATOM 641 O O . TYR A 1 80 ? -4.603 0.713 16.361 1.00 74.00 80 TYR A O 1
ATOM 649 N N . GLU A 1 81 ? -3.366 2.485 17.033 1.00 59.38 81 GLU A N 1
ATOM 650 C CA . GLU A 1 81 ? -2.417 1.748 17.890 1.00 59.38 81 GLU A CA 1
ATOM 651 C C . GLU A 1 81 ? -2.887 1.733 19.340 1.00 59.38 81 GLU A C 1
ATOM 653 O O . GLU A 1 81 ? -3.431 2.770 19.786 1.00 59.38 81 GLU A O 1
#

Nearest PDB structures (foldseek):
  5b26-assembly1_B  TM=6.756E-01  e=1.114E-02  Mus musculus
  4bwr-assembly1_A  TM=7.803E-01  e=1.122E-01  Escherichia coli CFT073
  8fny-assembly1_A  TM=6.893E-01  e=7.331E-02  Homo sapiens
  7shq-assembly1_A  TM=6.848E-01  e=1.122E-01  Homo sapiens
  8gm5-assembly1_A  TM=6.696E-01  e=1.520E-01  Homo sapiens

pLDDT: mean 83.38, std 10.4, range [48.88, 94.62]